Protein AF-A0A3M9YX60-F1 (afdb_monomer)

Solvent-accessible surface area (backbone atoms only — not comparable to full-atom values): 5857 Å² total; per-residue (Å²): 134,82,87,69,49,73,67,59,53,37,61,73,68,69,47,85,79,85,81,82,73,80,85,55,85,40,74,47,80,40,81,45,50,79,70,70,50,98,51,64,68,75,16,65,86,60,52,69,70,60,34,56,50,46,52,58,40,62,77,41,36,91,80,55,25,56,42,82,40,80,36,82,48,80,86,58,57,75,70,75,79,74,93,76,88,86,78,134

Sequence (88 aa):
MENVFCAEQSQQSGVDIINSASEHQLYVAIECPPSWTSYDLESKGIPDNLRELGETIYDDYDRFQTRFLLIYNERLKRSPHSPYTSHE

Nearest PDB structures (foldseek):
  7ufg-assembly1_A  TM=2.944E-01  e=1.800E+00  Homo sapiens
  8u9o-assembly1_B  TM=3.214E-01  e=3.534E+00  Acetivibrio thermocellus DSM 1313
  7ufg-assembly1_B  TM=3.425E-01  e=9.088E+00  Homo sapiens

Mean predicted aligned error: 12.68 Å

pLDDT: mean 77.9, std 16.49, range [38.84, 95.31]

Radius of gyration: 20.43 Å; Cα contacts (8 Å, |Δi|>4): 76; chains: 1; bounding box: 65×50×30 Å

Secondary structure (DSSP, 8-state):
-----HHHHHHHTT---S--S---SEEEEEE-PSPPPSSGGGSTT--HHHHHHHHHHHHTHHHH-EEEEEE--GGGS-----------

Foldseek 3Di:
DDPQDPVNVCVVVVPPPDDPPQQAPEEAEDEDADDADPPRCVGPPRDPVNSVVVVVCVVPCVVHSYHYHYDYDPVPPDDPPPVDDDDD

Structure (mmCIF, N/CA/C/O backbone):
data_AF-A0A3M9YX60-F1
#
_entry.id   AF-A0A3M9YX60-F1
#
loop_
_atom_site.group_PDB
_atom_site.id
_atom_site.type_symbol
_atom_site.label_atom_id
_atom_site.label_alt_id
_atom_site.label_comp_id
_atom_site.label_asym_id
_atom_site.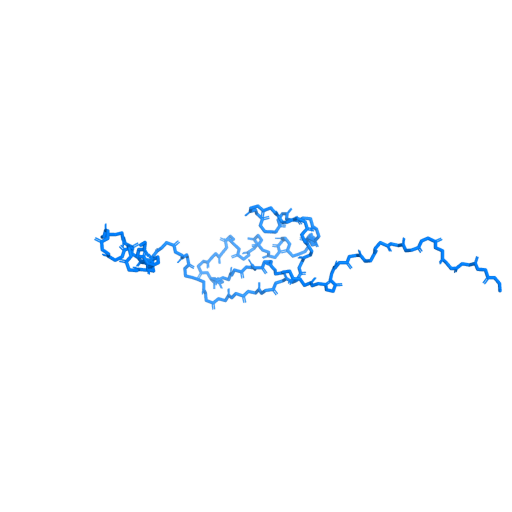label_entity_id
_atom_site.label_seq_id
_atom_site.pdbx_PDB_ins_code
_atom_site.Cartn_x
_atom_site.Cartn_y
_atom_site.Cartn_z
_atom_site.occupancy
_atom_site.B_iso_or_equiv
_atom_site.auth_seq_id
_atom_site.auth_comp_id
_atom_site.auth_asym_id
_atom_site.auth_atom_id
_atom_site.pdbx_PDB_model_num
ATOM 1 N N . MET A 1 1 ? -4.007 40.949 2.983 1.00 43.62 1 MET A N 1
ATOM 2 C CA . MET A 1 1 ? -4.114 39.552 2.522 1.00 43.62 1 MET A CA 1
ATOM 3 C C . MET A 1 1 ? -4.018 38.726 3.784 1.00 43.62 1 MET A C 1
ATOM 5 O O . MET A 1 1 ? -2.949 38.693 4.382 1.00 43.62 1 MET A O 1
ATOM 9 N N . GLU A 1 2 ? -5.152 38.274 4.305 1.00 56.88 2 GLU A N 1
ATOM 10 C CA . GLU A 1 2 ? -5.174 37.593 5.600 1.00 56.88 2 GLU A CA 1
ATOM 11 C C . GLU A 1 2 ? -4.667 36.166 5.392 1.00 56.88 2 GLU A C 1
ATOM 13 O O . GLU A 1 2 ? -5.167 35.453 4.524 1.00 56.88 2 GLU A O 1
ATOM 18 N N . ASN A 1 3 ? -3.612 35.785 6.119 1.00 61.62 3 ASN A N 1
ATOM 19 C CA . ASN A 1 3 ? -3.094 34.417 6.135 1.00 61.62 3 ASN A CA 1
ATOM 20 C C . ASN A 1 3 ? -4.061 33.559 6.948 1.00 61.62 3 ASN A C 1
ATOM 22 O O . ASN A 1 3 ? -3.762 33.191 8.080 1.00 61.62 3 ASN A O 1
ATOM 26 N N . VAL A 1 4 ? -5.246 33.305 6.402 1.00 66.81 4 VAL A N 1
ATOM 27 C CA . VAL A 1 4 ? -6.202 32.432 7.069 1.00 66.81 4 VAL A CA 1
ATOM 28 C C . VAL A 1 4 ? -5.687 31.013 6.918 1.00 66.81 4 VAL A C 1
ATOM 30 O O . VAL A 1 4 ? -5.459 30.530 5.804 1.00 66.81 4 VAL A O 1
ATOM 33 N N . PHE A 1 5 ? -5.423 30.362 8.045 1.00 72.50 5 PHE A N 1
ATOM 34 C CA . PHE A 1 5 ? -4.869 29.020 8.029 1.00 72.50 5 PHE A CA 1
ATOM 35 C C . PHE A 1 5 ? -5.917 28.062 7.445 1.00 72.50 5 PHE A C 1
ATOM 37 O O . PHE A 1 5 ? -7.113 28.213 7.699 1.00 72.50 5 PHE A O 1
ATOM 44 N N . CYS A 1 6 ? -5.499 27.061 6.662 1.00 65.38 6 CYS A N 1
ATOM 45 C CA . CYS A 1 6 ? -6.437 26.151 5.980 1.00 65.38 6 CYS A CA 1
ATOM 46 C C . CYS A 1 6 ? -7.424 25.479 6.958 1.00 65.38 6 CYS A C 1
ATOM 48 O O . CYS A 1 6 ? -8.575 25.219 6.604 1.00 65.38 6 CYS A O 1
ATOM 50 N N . ALA A 1 7 ? -6.996 25.254 8.206 1.00 67.75 7 ALA A N 1
ATOM 51 C CA . ALA A 1 7 ? -7.862 24.739 9.264 1.00 67.75 7 ALA A CA 1
ATOM 52 C C . ALA A 1 7 ? -8.965 25.736 9.674 1.00 67.75 7 ALA A C 1
ATOM 54 O O . ALA A 1 7 ? -10.116 25.339 9.829 1.00 67.75 7 ALA A O 1
ATOM 55 N N . GLU A 1 8 ? -8.645 27.029 9.787 1.00 74.25 8 GLU A N 1
ATOM 56 C CA . GLU A 1 8 ? -9.605 28.077 10.163 1.00 74.25 8 GLU A CA 1
ATOM 57 C C . GLU A 1 8 ? -10.663 28.295 9.074 1.00 74.25 8 GLU A C 1
ATOM 59 O O . GLU A 1 8 ? -11.847 28.422 9.381 1.00 74.25 8 GLU A O 1
ATOM 64 N N . GLN A 1 9 ? -10.273 28.268 7.792 1.00 76.81 9 GLN A N 1
ATOM 65 C CA . GLN A 1 9 ? -1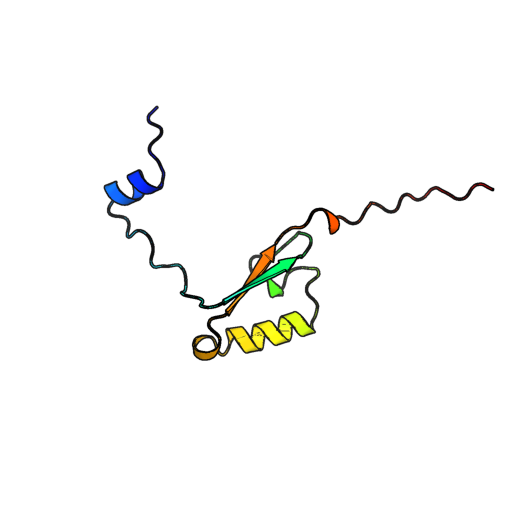1.232 28.347 6.681 1.00 76.81 9 GLN A CA 1
ATOM 66 C C . GLN A 1 9 ? -12.154 27.131 6.603 1.00 76.81 9 GLN A C 1
ATOM 68 O O . GLN A 1 9 ? -13.345 27.289 6.331 1.00 76.81 9 GLN A O 1
ATOM 73 N N . SER A 1 10 ? -11.635 25.934 6.880 1.00 70.19 10 SER A N 1
ATOM 74 C CA . SER A 1 10 ? -12.448 24.713 6.910 1.00 70.19 10 SER A CA 1
ATOM 75 C C . SER A 1 10 ? -13.505 24.785 8.018 1.00 70.19 10 SER A C 1
ATOM 77 O O . SER A 1 10 ? -14.672 24.480 7.779 1.00 70.19 10 SER A O 1
ATOM 79 N N . GLN A 1 11 ? -13.121 25.296 9.194 1.00 67.62 11 GLN A N 1
ATOM 80 C CA . GLN A 1 11 ? -14.017 25.464 10.341 1.00 67.62 11 GLN A CA 1
ATOM 81 C C . GLN A 1 11 ? -15.110 26.505 10.081 1.00 67.62 11 GLN A C 1
ATOM 83 O O . GLN A 1 11 ? -16.277 26.261 10.378 1.00 67.62 11 GLN A O 1
ATOM 88 N N . GLN A 1 12 ? -14.752 27.651 9.495 1.00 79.44 12 GLN A N 1
ATOM 89 C CA . GLN A 1 12 ? -15.708 28.714 9.160 1.00 79.44 12 GLN A CA 1
ATOM 90 C C . GLN A 1 12 ? -16.671 28.315 8.037 1.00 79.44 12 GLN A C 1
ATOM 92 O O . GLN A 1 12 ? -17.812 28.771 8.015 1.00 79.44 12 GLN A O 1
ATOM 97 N N . SER A 1 13 ? -16.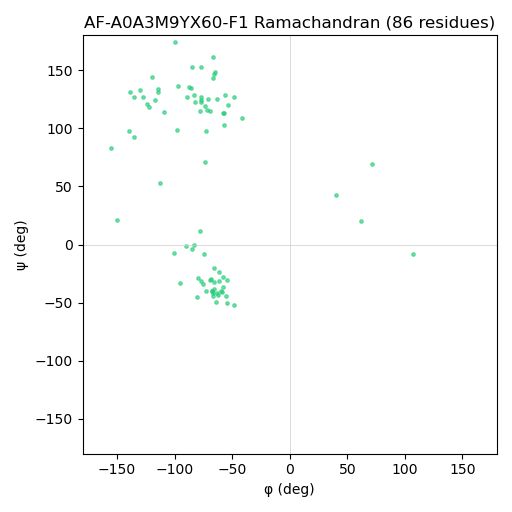229 27.453 7.120 1.00 75.81 13 SER A N 1
ATOM 98 C CA . SER A 1 13 ? -17.030 27.012 5.973 1.00 75.81 13 SER A CA 1
ATOM 99 C C . SER A 1 13 ? -17.995 25.870 6.307 1.00 75.81 13 SER A C 1
ATOM 101 O O . SER A 1 13 ? -18.715 25.414 5.421 1.00 75.81 13 SER A O 1
ATOM 103 N N .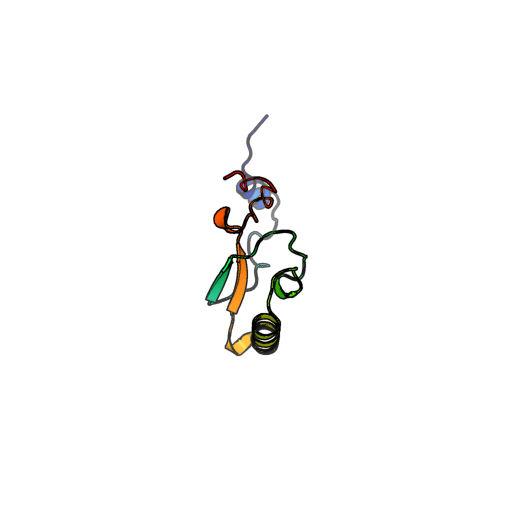 GLY A 1 14 ? -18.012 25.382 7.556 1.00 66.12 14 GLY A N 1
ATOM 104 C CA . GLY A 1 14 ? -18.834 24.236 7.959 1.00 66.12 14 GLY A CA 1
ATOM 105 C C . GLY A 1 14 ? -18.477 22.950 7.210 1.00 66.12 14 GLY A C 1
ATOM 106 O O . GLY A 1 14 ? -19.299 22.040 7.119 1.00 66.12 14 GLY A O 1
ATOM 107 N N . VAL A 1 15 ? -17.271 22.893 6.637 1.00 62.94 15 VAL A N 1
ATOM 108 C CA . VAL A 1 15 ? -16.748 21.690 5.996 1.00 62.94 15 VAL A CA 1
ATOM 109 C C . VAL A 1 15 ? -16.445 20.716 7.119 1.00 62.94 15 VAL A C 1
ATOM 111 O O . VAL A 1 15 ? -15.734 21.077 8.055 1.00 62.94 15 VAL A O 1
ATOM 114 N N . ASP A 1 16 ? -17.004 19.512 7.037 1.00 58.19 16 ASP A N 1
ATOM 115 C CA . ASP A 1 16 ? -16.724 18.443 7.990 1.00 58.19 16 ASP A CA 1
ATOM 116 C C . ASP A 1 16 ? -15.215 18.177 7.999 1.00 58.19 16 ASP A C 1
ATOM 118 O O . ASP A 1 16 ? -14.643 17.639 7.044 1.00 58.19 16 ASP A O 1
ATOM 122 N N . ILE A 1 17 ? -14.541 18.683 9.030 1.00 61.75 17 ILE A N 1
ATOM 123 C CA . ILE A 1 17 ? -13.102 18.543 9.147 1.00 61.75 17 ILE A CA 1
ATOM 124 C C . ILE A 1 17 ? -12.865 17.158 9.750 1.00 61.75 17 ILE A C 1
ATOM 126 O O . ILE A 1 17 ? -13.239 16.895 10.888 1.00 61.75 17 ILE A O 1
ATOM 130 N N . ILE A 1 18 ? -12.103 16.345 9.018 1.00 52.16 18 ILE A N 1
ATOM 131 C CA . ILE A 1 18 ? -11.413 15.140 9.498 1.00 52.16 18 ILE A CA 1
ATOM 132 C C . ILE A 1 18 ? -12.321 13.931 9.818 1.00 52.16 18 ILE A C 1
ATOM 134 O O . ILE A 1 18 ? -12.402 13.499 10.960 1.00 52.16 18 ILE A O 1
ATOM 138 N N . ASN A 1 19 ? -12.930 13.295 8.808 1.00 47.19 19 ASN A N 1
ATOM 139 C CA . ASN A 1 19 ? -13.344 11.886 8.968 1.00 47.19 19 ASN A CA 1
ATOM 140 C C . ASN A 1 19 ? -13.352 11.035 7.682 1.00 47.19 19 ASN A C 1
ATOM 142 O O . ASN A 1 19 ? -14.038 10.021 7.597 1.00 47.19 19 ASN A O 1
ATOM 146 N N . SER A 1 20 ? -12.614 11.442 6.645 1.00 53.19 20 SER A N 1
ATOM 147 C CA . SER A 1 20 ? -12.462 10.643 5.416 1.00 53.19 20 SER A CA 1
ATOM 148 C C . SER A 1 20 ? -11.146 9.867 5.347 1.00 53.19 20 SER A C 1
ATOM 150 O O . SER A 1 20 ? -10.947 9.076 4.426 1.00 53.19 20 SER A O 1
ATOM 152 N N . ALA A 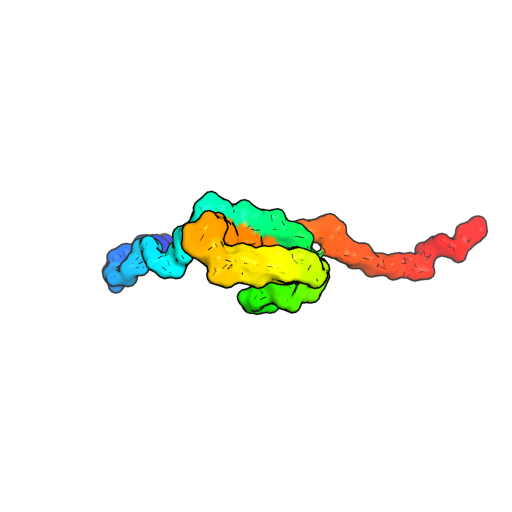1 21 ? -10.234 10.092 6.296 1.00 59.50 21 ALA A N 1
ATOM 153 C CA . ALA A 1 21 ? -9.006 9.321 6.384 1.00 59.50 21 ALA A CA 1
ATOM 154 C C . ALA A 1 21 ? -9.333 7.969 7.022 1.00 59.50 21 ALA A C 1
ATOM 156 O O . ALA A 1 21 ? -9.745 7.919 8.176 1.00 59.50 21 ALA A O 1
ATOM 157 N N . SER A 1 22 ? -9.173 6.882 6.268 1.00 63.94 22 SER A N 1
ATOM 158 C CA . SER A 1 22 ? -9.402 5.532 6.782 1.00 63.94 22 SER A CA 1
ATOM 159 C C . SER A 1 22 ? -8.535 5.283 8.023 1.00 63.94 22 SER A C 1
ATOM 161 O O . SER A 1 22 ? -7.320 5.515 7.995 1.00 63.94 22 SER A O 1
ATOM 163 N N . GLU A 1 23 ? -9.150 4.813 9.107 1.00 73.19 23 GLU A N 1
ATOM 164 C CA . GLU A 1 23 ? -8.475 4.535 10.375 1.00 73.19 23 GLU A CA 1
ATOM 165 C C . GLU A 1 23 ? -7.606 3.277 10.246 1.00 73.19 23 GLU A C 1
ATOM 167 O O . GLU A 1 23 ? -8.082 2.149 10.339 1.00 73.19 23 GLU A O 1
ATOM 172 N N . HIS A 1 24 ? -6.307 3.460 10.010 1.00 82.88 24 HIS A N 1
ATOM 173 C CA . HIS A 1 24 ? -5.336 2.369 10.074 1.00 82.88 24 HIS A CA 1
ATOM 174 C C . HIS A 1 24 ? -4.659 2.370 11.448 1.00 82.88 24 HIS A C 1
ATOM 176 O O . HIS A 1 24 ? -4.255 3.423 11.945 1.00 82.88 24 HIS A O 1
ATOM 182 N N . GLN A 1 25 ? -4.501 1.189 12.045 1.00 87.31 25 GLN A N 1
ATOM 183 C CA . GLN A 1 25 ? -3.776 0.999 13.303 1.00 87.31 25 GLN A CA 1
ATOM 184 C C . GLN A 1 25 ? -2.257 0.974 13.102 1.00 87.31 25 GLN A C 1
ATOM 186 O O . GLN A 1 25 ? -1.510 1.351 14.005 1.00 87.31 25 GLN A O 1
ATOM 191 N N . LEU A 1 26 ? -1.792 0.534 11.928 1.00 90.06 26 LEU A N 1
ATOM 192 C CA . LEU A 1 26 ? -0.372 0.395 11.621 1.00 90.06 26 LEU A CA 1
ATOM 193 C C . LEU A 1 26 ? -0.029 1.052 10.286 1.00 90.06 26 LEU A C 1
ATOM 195 O O . LEU A 1 26 ? -0.661 0.802 9.264 1.00 90.06 26 LEU A O 1
ATOM 199 N N . TYR A 1 27 ? 1.039 1.842 10.286 1.00 92.12 27 TYR A N 1
ATOM 200 C CA . TYR A 1 27 ? 1.625 2.405 9.077 1.00 92.12 27 TYR A CA 1
ATOM 201 C C . TYR A 1 27 ? 3.042 1.866 8.916 1.00 92.12 27 TYR A C 1
ATOM 203 O O . TYR A 1 27 ? 3.871 2.013 9.815 1.00 92.12 27 TYR A O 1
ATOM 211 N N . VAL A 1 28 ? 3.329 1.255 7.768 1.00 92.62 28 VAL A N 1
ATOM 212 C CA . VAL A 1 28 ? 4.669 0.763 7.432 1.00 92.62 28 VAL A CA 1
ATOM 213 C C . VAL A 1 28 ? 5.245 1.648 6.339 1.00 92.62 28 VAL A C 1
ATOM 215 O O . VAL A 1 28 ? 4.747 1.673 5.214 1.00 92.62 28 VAL A O 1
ATOM 218 N N . ALA A 1 29 ? 6.300 2.382 6.679 1.00 93.56 29 ALA A N 1
ATOM 219 C CA . ALA A 1 29 ? 7.024 3.206 5.726 1.00 93.56 29 ALA A CA 1
ATOM 220 C C . ALA A 1 29 ? 8.047 2.359 4.958 1.00 93.56 29 ALA A C 1
ATOM 222 O O . ALA A 1 29 ? 8.854 1.646 5.554 1.00 93.56 29 ALA A O 1
ATOM 223 N N . ILE A 1 30 ? 8.017 2.455 3.633 1.00 92.12 30 ILE A N 1
ATOM 224 C CA . ILE A 1 30 ? 8.848 1.680 2.718 1.00 92.12 30 ILE A CA 1
ATOM 225 C C . ILE A 1 30 ? 9.644 2.662 1.873 1.00 92.12 30 ILE A C 1
ATOM 227 O O . ILE A 1 30 ? 9.081 3.469 1.133 1.00 92.12 30 ILE A O 1
ATOM 231 N N . GLU A 1 31 ? 10.968 2.606 1.981 1.00 92.00 31 GLU A N 1
ATOM 232 C CA . GLU A 1 31 ? 11.825 3.457 1.168 1.00 92.00 31 GLU A CA 1
ATOM 233 C C . GLU A 1 31 ? 11.817 2.973 -0.288 1.00 92.00 31 GLU A C 1
ATOM 235 O O . GLU A 1 31 ? 12.278 1.873 -0.592 1.00 92.00 31 GLU A O 1
ATOM 240 N N . CYS A 1 32 ? 11.304 3.801 -1.199 1.00 89.50 32 CYS A N 1
ATOM 241 C CA . CYS A 1 32 ? 11.227 3.486 -2.623 1.00 89.50 32 CYS A CA 1
ATOM 242 C C . CYS A 1 32 ? 11.589 4.723 -3.452 1.00 89.50 32 CYS A C 1
ATOM 244 O O . CYS A 1 32 ? 11.037 5.800 -3.209 1.00 89.50 32 CYS A O 1
ATOM 246 N N . PRO A 1 33 ? 12.478 4.622 -4.457 1.00 86.75 33 PRO A N 1
ATOM 247 C CA . PRO A 1 33 ? 12.744 5.755 -5.331 1.00 86.75 33 PRO A CA 1
ATOM 248 C C . PRO A 1 33 ? 11.489 6.107 -6.160 1.00 86.75 33 PRO A C 1
ATOM 250 O O . PRO A 1 33 ? 10.726 5.211 -6.524 1.00 86.75 33 PRO A O 1
ATOM 253 N N . PRO A 1 34 ? 11.264 7.392 -6.484 1.00 84.38 34 PRO A N 1
ATOM 254 C CA . PRO A 1 34 ? 10.228 7.811 -7.429 1.00 84.38 34 PRO A CA 1
ATOM 255 C C . PRO A 1 34 ? 10.547 7.322 -8.860 1.00 84.38 34 PRO A C 1
ATOM 257 O O . PRO A 1 34 ? 11.696 7.022 -9.181 1.00 84.38 34 PRO A O 1
ATOM 260 N N . SER A 1 35 ? 9.594 7.266 -9.796 1.00 85.12 35 SER A N 1
ATOM 261 C CA . SER A 1 35 ? 8.211 7.771 -9.765 1.00 85.12 35 SER A CA 1
ATOM 262 C C . SER A 1 35 ? 7.199 6.763 -9.210 1.00 85.12 35 SER A C 1
ATOM 264 O O . SER A 1 35 ? 7.091 5.653 -9.734 1.00 85.12 35 SER A O 1
ATOM 266 N N . TRP A 1 36 ? 6.422 7.180 -8.209 1.00 88.81 36 TRP A N 1
ATOM 267 C CA . TRP A 1 36 ? 5.305 6.401 -7.672 1.00 88.81 36 TRP A CA 1
ATOM 268 C C . TRP A 1 36 ? 4.030 6.633 -8.480 1.00 88.81 36 TRP A C 1
ATOM 270 O O . TRP A 1 36 ? 3.860 7.692 -9.088 1.00 88.81 36 TRP A O 1
ATOM 280 N N . THR A 1 37 ? 3.141 5.646 -8.481 1.00 89.81 37 THR A N 1
ATOM 281 C CA . THR A 1 37 ? 1.795 5.789 -9.048 1.00 89.81 37 THR A CA 1
ATOM 282 C C . THR A 1 37 ? 0.774 6.050 -7.939 1.00 89.81 37 THR A C 1
ATOM 284 O O . THR A 1 37 ? 1.108 6.004 -6.756 1.00 89.81 37 THR A O 1
ATOM 287 N N . SER A 1 38 ? -0.478 6.327 -8.311 1.00 85.00 38 SER A N 1
ATOM 288 C CA . SER A 1 38 ? -1.585 6.427 -7.349 1.00 85.00 38 SER A CA 1
ATOM 289 C C . SER A 1 38 ? -1.841 5.114 -6.596 1.00 85.00 38 SER A C 1
ATOM 291 O O . SER A 1 38 ? -2.363 5.152 -5.485 1.00 85.00 38 SER A O 1
ATOM 293 N N . TYR A 1 39 ? -1.438 3.981 -7.179 1.00 85.06 39 TYR A N 1
ATOM 294 C CA . TYR A 1 39 ? -1.382 2.678 -6.529 1.00 85.06 39 TYR A CA 1
ATOM 295 C C . TYR A 1 39 ? 0.063 2.439 -6.081 1.00 85.06 39 TYR A C 1
ATOM 297 O O . TYR A 1 39 ? 0.949 2.092 -6.868 1.00 85.06 39 TYR A O 1
ATOM 305 N N . ASP A 1 40 ? 0.319 2.702 -4.803 1.00 85.12 40 ASP A N 1
ATOM 306 C CA . ASP A 1 40 ? 1.639 2.635 -4.172 1.00 85.12 40 ASP A CA 1
ATOM 307 C C . ASP A 1 40 ? 2.371 1.326 -4.509 1.00 85.12 40 ASP A C 1
ATOM 309 O O . ASP A 1 40 ? 3.473 1.372 -5.056 1.00 85.12 40 ASP A O 1
ATOM 313 N N . LEU A 1 41 ? 1.740 0.169 -4.310 1.00 91.12 41 LEU A N 1
ATOM 314 C CA . LEU A 1 41 ? 2.363 -1.140 -4.570 1.00 91.12 41 LEU A CA 1
ATOM 315 C C . LEU A 1 41 ? 2.493 -1.534 -6.048 1.00 91.12 41 LEU A C 1
ATOM 317 O O . LEU A 1 41 ? 3.191 -2.496 -6.365 1.00 91.12 41 LEU A O 1
ATOM 321 N N . GLU A 1 42 ? 1.896 -0.769 -6.959 1.00 90.56 42 GLU A N 1
ATOM 322 C CA . GLU A 1 42 ? 2.119 -0.903 -8.405 1.00 90.56 42 GLU A CA 1
ATOM 323 C C . GLU A 1 42 ? 3.273 -0.012 -8.896 1.00 90.56 42 GLU A C 1
ATOM 325 O O . GLU A 1 42 ? 3.624 -0.007 -10.079 1.00 90.56 42 GLU A O 1
ATOM 330 N N . SER A 1 43 ? 3.890 0.758 -7.994 1.00 89.56 43 SER A N 1
ATOM 331 C CA . SER A 1 43 ? 5.004 1.640 -8.331 1.00 89.56 43 SER A CA 1
ATOM 332 C C . SER A 1 43 ? 6.241 0.870 -8.783 1.00 89.56 43 SER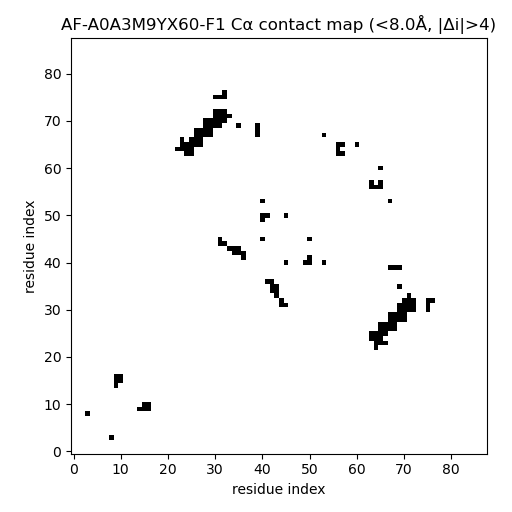 A C 1
ATOM 334 O O . SER A 1 43 ? 6.566 -0.223 -8.313 1.00 89.56 43 SER A O 1
ATOM 336 N N . LYS A 1 44 ? 7.006 1.488 -9.686 1.00 84.19 44 LYS A N 1
ATOM 337 C CA . LYS A 1 44 ? 8.260 0.915 -10.172 1.00 84.19 44 LYS A CA 1
ATOM 338 C C . LYS A 1 44 ? 9.264 0.790 -9.022 1.00 84.19 44 LYS A C 1
ATOM 340 O O . LYS A 1 44 ? 9.615 1.786 -8.401 1.00 84.19 44 LYS A O 1
ATOM 345 N N . GLY A 1 45 ? 9.788 -0.416 -8.807 1.00 84.31 45 GLY A N 1
ATOM 346 C CA . GLY A 1 45 ? 10.762 -0.705 -7.747 1.00 84.31 45 GLY A CA 1
ATOM 347 C C . GLY A 1 45 ? 10.189 -1.494 -6.571 1.00 84.31 45 GLY A C 1
ATOM 348 O O . GLY A 1 45 ? 10.968 -1.962 -5.744 1.00 84.31 45 GLY A O 1
ATOM 349 N N . ILE A 1 46 ? 8.870 -1.699 -6.533 1.00 91.06 46 ILE A N 1
ATOM 350 C CA . ILE A 1 46 ? 8.226 -2.610 -5.587 1.00 91.06 46 ILE A CA 1
ATOM 351 C C . ILE A 1 46 ? 8.436 -4.059 -6.059 1.00 91.06 46 ILE A C 1
ATOM 353 O O . ILE A 1 46 ? 8.132 -4.367 -7.213 1.00 91.06 46 ILE A O 1
ATOM 357 N N . PRO A 1 47 ? 8.999 -4.945 -5.219 1.00 92.00 47 PRO A N 1
ATOM 358 C CA . PRO A 1 47 ? 9.177 -6.349 -5.564 1.00 92.00 47 PRO A CA 1
ATOM 359 C C . PRO A 1 47 ? 7.857 -7.127 -5.458 1.00 92.00 47 PRO A C 1
ATOM 361 O O . PRO A 1 47 ? 6.986 -6.788 -4.656 1.00 92.00 47 PRO A O 1
ATOM 364 N N . ASP A 1 48 ? 7.729 -8.202 -6.239 1.00 93.75 48 ASP A N 1
ATOM 365 C CA . ASP A 1 48 ? 6.481 -8.974 -6.349 1.00 93.75 48 ASP A CA 1
ATOM 366 C C . ASP A 1 48 ? 5.990 -9.522 -5.001 1.00 93.75 48 ASP A C 1
ATOM 368 O O . ASP A 1 48 ? 4.796 -9.492 -4.725 1.00 93.75 48 ASP A O 1
ATOM 372 N N . ASN A 1 49 ? 6.904 -9.940 -4.122 1.00 94.88 49 ASN A N 1
ATOM 373 C CA . ASN A 1 49 ? 6.561 -10.440 -2.789 1.00 94.88 49 ASN A CA 1
ATOM 374 C C . ASN A 1 49 ? 5.944 -9.365 -1.875 1.00 94.88 49 ASN A C 1
ATOM 376 O O . ASN A 1 49 ? 5.112 -9.678 -1.029 1.00 94.88 49 ASN A O 1
ATOM 380 N N . LEU A 1 50 ? 6.349 -8.099 -2.023 1.00 93.62 50 LEU A N 1
ATOM 381 C CA . LEU A 1 50 ? 5.759 -6.991 -1.274 1.00 93.62 50 LEU A CA 1
ATOM 382 C C . LEU A 1 50 ? 4.377 -6.631 -1.829 1.00 93.62 50 LEU A C 1
ATOM 384 O O . LEU A 1 50 ? 3.490 -6.274 -1.056 1.00 93.62 50 LEU A O 1
ATOM 388 N N . ARG A 1 51 ? 4.185 -6.761 -3.147 1.00 94.44 51 ARG A N 1
ATOM 389 C CA . ARG A 1 51 ? 2.870 -6.597 -3.772 1.00 94.44 51 ARG A CA 1
ATOM 390 C C . ARG A 1 51 ? 1.895 -7.674 -3.290 1.00 94.44 51 ARG A C 1
ATOM 392 O O . ARG A 1 51 ? 0.836 -7.319 -2.795 1.00 94.44 51 ARG A O 1
ATOM 399 N N . GLU A 1 52 ? 2.296 -8.945 -3.318 1.00 95.31 52 GLU A N 1
ATOM 400 C CA . GLU A 1 52 ? 1.491 -10.078 -2.825 1.00 95.31 52 GLU A CA 1
ATOM 401 C C . GLU A 1 52 ? 1.136 -9.938 -1.330 1.00 95.31 52 GLU A C 1
ATOM 403 O O . GLU A 1 52 ? 0.001 -10.185 -0.911 1.00 95.31 52 GLU A O 1
ATOM 408 N N . LEU A 1 53 ? 2.090 -9.472 -0.512 1.00 94.69 53 LEU A N 1
ATOM 409 C CA . LEU A 1 53 ? 1.835 -9.171 0.898 1.00 94.69 53 LEU A CA 1
ATOM 410 C C . LEU A 1 53 ? 0.793 -8.058 1.061 1.00 94.69 53 LEU A C 1
ATOM 412 O O . LEU A 1 53 ? -0.080 -8.151 1.921 1.00 94.69 53 LEU A O 1
ATOM 416 N N . GLY A 1 54 ? 0.895 -6.999 0.259 1.00 94.12 54 GLY A N 1
ATOM 417 C CA . GLY A 1 54 ? -0.051 -5.895 0.301 1.00 94.12 54 GLY A CA 1
ATOM 418 C C . GLY A 1 54 ? -1.446 -6.282 -0.164 1.00 94.12 54 GLY A C 1
ATOM 419 O O . GLY A 1 54 ? -2.401 -5.895 0.492 1.00 94.12 54 GLY A O 1
ATOM 420 N N . GLU A 1 55 ? -1.567 -7.095 -1.216 1.00 94.19 55 GLU A N 1
ATOM 421 C CA . GLU A 1 55 ? -2.845 -7.680 -1.651 1.00 94.19 55 GLU A CA 1
ATOM 422 C C . GLU A 1 55 ? -3.510 -8.432 -0.489 1.00 94.19 55 GLU A C 1
ATOM 424 O O . GLU A 1 55 ? -4.631 -8.114 -0.107 1.00 94.19 55 GLU A O 1
ATOM 429 N N . THR A 1 56 ? -2.767 -9.318 0.183 1.00 94.19 56 THR A N 1
ATOM 430 C CA . THR A 1 56 ? -3.273 -10.066 1.349 1.00 94.19 56 THR A CA 1
ATOM 431 C C . THR A 1 56 ? -3.729 -9.153 2.495 1.00 94.19 56 THR A C 1
ATOM 433 O O . THR A 1 56 ? -4.736 -9.420 3.147 1.00 94.19 56 THR A O 1
ATOM 436 N N . ILE A 1 57 ? -2.976 -8.086 2.778 1.00 93.06 57 ILE A N 1
ATOM 437 C CA . ILE A 1 57 ? -3.286 -7.149 3.868 1.00 93.06 57 ILE A CA 1
ATOM 438 C C . ILE A 1 57 ? -4.485 -6.262 3.522 1.00 93.06 57 ILE A C 1
ATOM 440 O O . ILE A 1 57 ? -5.297 -5.971 4.399 1.00 93.06 57 ILE A O 1
ATOM 444 N N . TYR A 1 58 ? -4.582 -5.809 2.274 1.00 91.19 58 TYR A N 1
ATOM 445 C CA . TYR A 1 58 ? -5.642 -4.912 1.821 1.00 91.19 58 TYR A CA 1
ATOM 446 C C . TYR A 1 58 ? -6.969 -5.648 1.606 1.00 91.19 58 TYR A C 1
ATOM 448 O O . TYR A 1 58 ? -8.016 -5.059 1.870 1.00 91.19 58 TYR A O 1
ATOM 456 N N . ASP A 1 59 ? -6.932 -6.926 1.219 1.00 93.19 59 ASP A N 1
ATOM 457 C CA . ASP A 1 59 ? -8.124 -7.775 1.099 1.00 93.19 59 ASP A CA 1
ATOM 458 C C . ASP A 1 59 ? -8.758 -8.106 2.466 1.00 93.19 59 ASP A C 1
ATOM 460 O O . ASP A 1 59 ? -9.975 -8.257 2.560 1.00 93.19 59 ASP A O 1
ATOM 464 N N . ASP A 1 60 ? -7.959 -8.17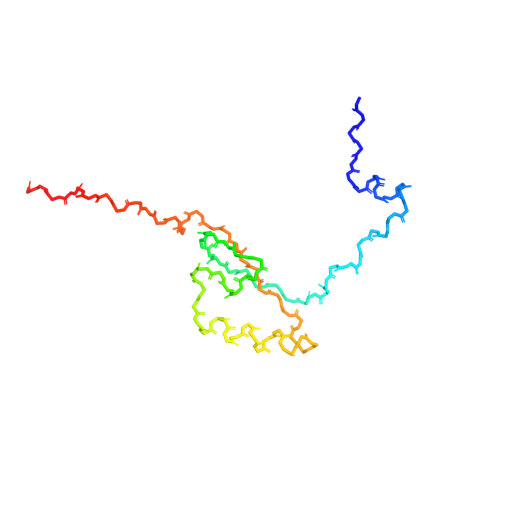9 3.538 1.00 92.62 60 ASP A N 1
ATOM 465 C CA . ASP A 1 60 ? -8.408 -8.435 4.920 1.00 92.62 60 ASP A CA 1
ATOM 466 C C . ASP A 1 60 ? -8.202 -7.190 5.810 1.00 92.62 60 ASP A C 1
ATOM 468 O O . ASP A 1 60 ? -7.558 -7.215 6.867 1.00 92.62 60 ASP A O 1
ATOM 472 N N . TYR A 1 61 ? -8.731 -6.055 5.336 1.00 86.00 61 TYR A N 1
ATOM 473 C CA . TYR A 1 61 ? -8.559 -4.745 5.969 1.00 86.00 61 TYR A CA 1
ATOM 474 C C . TYR A 1 61 ? -8.990 -4.720 7.441 1.00 86.00 61 TYR A C 1
ATOM 476 O O . TYR A 1 61 ? -8.261 -4.183 8.276 1.00 86.00 61 TYR A O 1
ATOM 484 N N . ASP A 1 62 ? -10.136 -5.322 7.774 1.00 88.62 62 ASP A N 1
ATOM 485 C CA . ASP A 1 62 ? -10.693 -5.316 9.135 1.00 88.62 62 ASP A CA 1
ATOM 486 C C . ASP A 1 62 ? -9.767 -5.997 10.148 1.00 88.62 62 ASP A 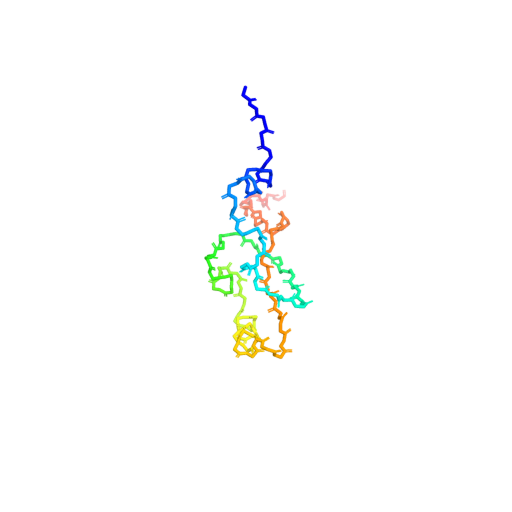C 1
ATOM 488 O O . ASP A 1 62 ? -9.716 -5.613 11.318 1.00 88.62 62 ASP A O 1
ATOM 492 N N . ARG A 1 63 ? -9.006 -7.002 9.704 1.00 90.25 63 ARG A N 1
ATOM 493 C CA . ARG A 1 63 ? -8.072 -7.730 10.558 1.00 90.25 63 ARG A CA 1
ATOM 494 C C . ARG A 1 63 ? -6.758 -6.991 10.747 1.00 90.25 63 ARG A C 1
ATOM 496 O O . ARG A 1 63 ? -6.220 -6.990 11.853 1.00 90.25 63 ARG A O 1
ATOM 503 N N . PHE A 1 64 ? -6.193 -6.454 9.669 1.00 89.81 64 PHE A N 1
ATOM 504 C CA . PHE A 1 64 ? -4.832 -5.921 9.699 1.00 89.81 64 PHE A CA 1
ATOM 505 C C . PHE A 1 64 ? -4.777 -4.421 9.952 1.00 89.81 64 PHE A C 1
ATOM 507 O O . PHE A 1 64 ? -3.799 -3.957 10.537 1.00 89.81 64 PHE A O 1
ATOM 514 N N . GLN A 1 65 ? -5.770 -3.662 9.474 1.00 90.75 65 GLN A N 1
ATOM 515 C CA . GLN A 1 65 ? -5.839 -2.198 9.546 1.00 90.75 65 GLN A CA 1
ATOM 516 C C . GLN A 1 65 ? -4.470 -1.542 9.291 1.00 90.75 65 GLN A C 1
ATOM 518 O O . GLN A 1 65 ? -4.038 -0.648 10.019 1.00 90.75 65 GLN A O 1
ATOM 523 N N . THR A 1 66 ? -3.744 -2.046 8.290 1.00 91.25 66 THR A N 1
ATOM 524 C CA . THR A 1 66 ? -2.350 -1.684 8.013 1.00 91.25 66 THR A CA 1
ATOM 525 C C . THR A 1 66 ? -2.257 -0.962 6.677 1.00 91.25 66 THR A C 1
ATOM 527 O O . THR A 1 66 ? -2.819 -1.419 5.685 1.00 91.25 66 THR A O 1
ATOM 530 N N . ARG A 1 67 ? -1.523 0.153 6.636 1.00 91.00 67 ARG A N 1
ATOM 531 C CA . ARG A 1 67 ? -1.226 0.898 5.409 1.00 91.00 67 ARG A CA 1
ATOM 532 C C . ARG A 1 67 ? 0.258 0.851 5.090 1.00 91.00 67 ARG A C 1
ATOM 534 O O . ARG A 1 67 ? 1.085 1.185 5.941 1.00 91.00 67 ARG A O 1
ATOM 541 N N . PHE A 1 68 ? 0.599 0.528 3.848 1.00 92.25 68 PHE A N 1
ATOM 542 C CA . PHE A 1 68 ? 1.950 0.747 3.344 1.00 92.25 68 PHE A CA 1
ATOM 543 C C . PHE A 1 68 ? 2.073 2.160 2.776 1.00 92.25 68 PHE A C 1
ATOM 545 O O . PHE A 1 68 ? 1.183 2.648 2.083 1.00 92.25 68 PHE A O 1
ATOM 552 N N . LEU A 1 69 ? 3.170 2.834 3.115 1.00 91.31 69 LEU A N 1
ATOM 553 C CA . LEU A 1 69 ? 3.470 4.194 2.689 1.00 91.31 69 LEU A CA 1
ATOM 554 C C . LEU A 1 69 ? 4.826 4.208 2.000 1.00 91.31 69 LEU A C 1
ATOM 556 O O . LEU A 1 69 ? 5.838 3.875 2.615 1.00 91.31 69 LEU A O 1
ATOM 560 N N . LEU A 1 70 ? 4.861 4.632 0.740 1.00 92.31 70 LEU A N 1
ATOM 561 C CA . LEU A 1 70 ? 6.133 4.863 0.069 1.00 92.31 70 LEU A CA 1
ATOM 562 C C . LEU A 1 70 ? 6.731 6.181 0.550 1.00 92.31 70 LEU A C 1
ATOM 564 O O . LEU A 1 70 ? 6.083 7.227 0.511 1.00 92.31 70 LEU A O 1
ATOM 568 N N . ILE A 1 71 ? 7.979 6.118 1.000 1.00 92.50 71 ILE A N 1
ATOM 569 C CA . ILE A 1 71 ? 8.749 7.285 1.411 1.00 92.50 71 ILE A CA 1
ATOM 570 C C . ILE A 1 71 ? 9.994 7.420 0.547 1.00 92.50 71 ILE A C 1
ATOM 572 O O . ILE A 1 71 ? 10.617 6.445 0.119 1.00 92.50 71 ILE A O 1
ATOM 576 N N . TYR A 1 72 ? 10.356 8.665 0.271 1.00 89.94 72 TYR A N 1
ATOM 577 C CA . TYR A 1 72 ? 11.537 8.980 -0.509 1.00 89.94 72 TYR A CA 1
ATOM 578 C C . TYR A 1 72 ? 12.761 9.034 0.407 1.00 89.94 72 TYR A C 1
ATOM 580 O O . TYR A 1 72 ? 12.734 9.674 1.457 1.00 89.94 72 TYR A O 1
ATOM 588 N N . ASN A 1 73 ? 13.851 8.406 -0.030 1.00 87.25 73 ASN A N 1
ATOM 589 C CA . ASN A 1 73 ? 15.160 8.520 0.599 1.00 87.25 73 ASN A CA 1
ATOM 590 C C . ASN A 1 73 ? 16.196 8.905 -0.467 1.00 87.25 73 ASN A C 1
ATOM 592 O O . ASN A 1 73 ? 16.332 8.232 -1.491 1.00 87.25 73 ASN A O 1
ATOM 596 N N . GLU A 1 74 ? 16.953 9.976 -0.221 1.00 84.81 74 GLU A N 1
ATOM 597 C CA . GLU A 1 74 ? 17.970 10.491 -1.147 1.00 84.81 74 GLU A CA 1
ATOM 598 C C . GLU A 1 74 ? 19.052 9.470 -1.492 1.00 84.81 74 GLU A C 1
ATOM 600 O O . GLU A 1 74 ? 19.613 9.503 -2.586 1.00 84.81 74 GLU A O 1
ATOM 605 N N . ARG A 1 75 ? 19.316 8.527 -0.584 1.00 83.12 75 ARG A N 1
ATOM 606 C CA . ARG A 1 75 ? 20.287 7.445 -0.778 1.00 83.12 75 ARG A CA 1
ATOM 607 C C . ARG A 1 75 ? 19.877 6.470 -1.881 1.00 83.12 75 ARG A C 1
ATOM 609 O O . ARG A 1 75 ? 20.729 5.760 -2.402 1.00 83.12 75 ARG A O 1
ATOM 616 N N . LEU A 1 76 ? 18.591 6.440 -2.240 1.00 75.50 76 LEU A N 1
ATOM 617 C CA . LEU A 1 76 ? 18.050 5.604 -3.313 1.00 75.50 76 LEU A CA 1
ATOM 618 C C . LEU A 1 76 ? 18.186 6.250 -4.696 1.00 75.50 76 LEU A C 1
ATOM 620 O O . LEU A 1 76 ? 17.864 5.613 -5.702 1.00 75.50 76 LEU A O 1
ATOM 624 N N . LYS A 1 77 ? 18.694 7.490 -4.781 1.00 72.62 77 LYS A N 1
ATOM 625 C CA . LYS A 1 77 ? 19.147 8.056 -6.052 1.00 72.62 77 LYS A CA 1
ATOM 626 C C . LYS A 1 77 ? 20.215 7.119 -6.615 1.00 72.62 77 LYS A C 1
ATOM 628 O O . LYS A 1 77 ? 21.309 7.010 -6.062 1.00 72.62 77 LYS A O 1
ATOM 633 N N . ARG A 1 78 ? 19.924 6.451 -7.739 1.00 62.31 78 ARG A N 1
ATOM 634 C CA . ARG A 1 78 ? 20.994 5.855 -8.544 1.00 62.31 78 ARG A CA 1
ATOM 635 C C . ARG A 1 78 ? 21.924 6.998 -8.922 1.00 62.31 78 ARG A C 1
ATOM 637 O O . ARG A 1 78 ? 21.524 7.883 -9.676 1.00 62.31 78 ARG A O 1
ATOM 644 N N . SER A 1 79 ? 23.143 6.971 -8.388 1.00 56.47 79 SER A N 1
ATOM 645 C CA . SER A 1 79 ? 24.240 7.727 -8.976 1.00 56.47 79 SER A CA 1
ATOM 646 C C . SER A 1 79 ? 24.227 7.411 -10.474 1.00 56.47 79 SER A C 1
ATOM 648 O O . SER A 1 79 ? 24.171 6.222 -10.821 1.00 56.47 79 SER A O 1
ATOM 650 N N . PRO A 1 80 ? 24.198 8.410 -11.374 1.00 54.28 80 PRO A N 1
ATOM 651 C CA . PRO A 1 80 ? 24.487 8.126 -12.765 1.00 54.28 80 PRO A CA 1
ATOM 652 C C . PRO A 1 80 ? 25.837 7.413 -12.764 1.00 54.28 80 PRO A C 1
ATOM 654 O O . PRO A 1 80 ? 26.808 7.945 -12.230 1.00 54.28 80 PRO A O 1
ATOM 657 N N . HIS A 1 81 ? 25.871 6.178 -13.273 1.00 47.81 81 HIS A N 1
ATOM 658 C CA . HIS A 1 81 ? 27.113 5.471 -13.561 1.00 47.81 81 HIS A CA 1
ATOM 659 C C . HIS A 1 81 ? 28.076 6.488 -14.183 1.00 47.81 81 HIS A C 1
ATOM 661 O O . HIS A 1 81 ? 27.825 6.940 -15.297 1.00 47.81 81 HIS A O 1
ATOM 667 N N . SER A 1 82 ? 29.120 6.899 -13.458 1.00 45.84 82 SER A N 1
ATOM 668 C CA . SER A 1 82 ? 30.211 7.659 -14.058 1.00 45.84 82 SER A CA 1
ATOM 669 C C . SER A 1 82 ? 30.931 6.674 -14.976 1.00 45.84 82 SER A C 1
ATOM 671 O O . SER A 1 82 ? 31.452 5.679 -14.466 1.00 45.84 82 SER A O 1
ATOM 673 N N . PRO A 1 83 ? 30.943 6.866 -16.306 1.00 46.28 83 PRO A N 1
ATOM 674 C CA . PRO A 1 83 ? 31.562 5.905 -17.207 1.00 46.28 83 PRO A CA 1
ATOM 675 C C . PRO A 1 83 ? 33.095 5.998 -17.246 1.00 46.28 83 PRO A C 1
ATOM 677 O O . PRO A 1 83 ? 33.704 5.379 -18.110 1.00 46.28 83 PRO A O 1
ATOM 680 N N . TYR A 1 84 ? 33.748 6.727 -16.336 1.00 50.69 84 TYR A N 1
ATOM 681 C CA . TYR A 1 84 ? 35.193 6.933 -16.411 1.00 50.69 84 TYR A CA 1
ATOM 682 C C . TYR A 1 84 ? 35.872 6.857 -15.049 1.00 50.69 84 TYR A C 1
ATOM 684 O O . TYR A 1 84 ? 35.957 7.853 -14.341 1.00 50.69 84 TYR A O 1
ATOM 692 N N . THR A 1 85 ? 36.426 5.685 -14.751 1.00 50.88 85 THR A N 1
ATOM 693 C CA . THR A 1 85 ? 37.765 5.546 -14.157 1.00 50.88 85 THR A CA 1
ATOM 694 C C . THR A 1 85 ? 38.317 4.166 -14.513 1.00 50.88 85 THR A C 1
ATOM 696 O O . THR A 1 85 ? 38.240 3.194 -13.769 1.00 50.88 85 THR A O 1
ATOM 699 N N . SER A 1 86 ? 38.877 4.079 -15.712 1.00 46.66 86 SER A N 1
ATOM 700 C CA .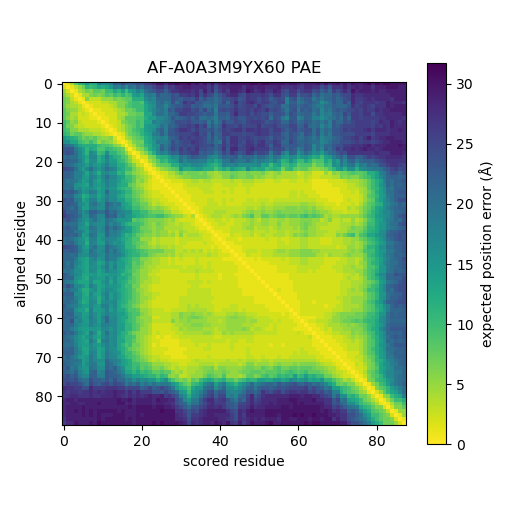 SER A 1 86 ? 39.955 3.147 -16.025 1.00 46.66 86 SER A CA 1
ATOM 701 C C . SER A 1 86 ? 40.969 3.950 -16.816 1.00 46.66 86 SER A C 1
ATOM 703 O O . SER A 1 86 ? 40.820 4.131 -18.017 1.00 46.66 86 SER A O 1
ATOM 705 N N . HIS A 1 87 ? 41.936 4.511 -16.107 1.00 44.94 87 HIS A N 1
ATOM 706 C CA . HIS A 1 87 ? 43.266 4.695 -16.651 1.00 44.94 87 HIS A CA 1
ATOM 707 C C . HIS A 1 87 ? 44.249 4.265 -15.567 1.00 44.94 87 HIS A C 1
ATOM 709 O O . HIS A 1 87 ? 44.096 4.637 -14.403 1.00 44.94 87 HIS A O 1
ATOM 715 N N . GLU A 1 88 ? 45.116 3.373 -16.030 1.00 38.84 88 GLU A N 1
ATOM 716 C CA . GLU A 1 88 ? 46.288 2.720 -15.443 1.00 38.84 88 GLU A CA 1
ATOM 717 C C . GLU A 1 88 ? 47.071 3.508 -14.387 1.00 38.84 88 GLU A C 1
ATOM 719 O O . GLU A 1 88 ? 47.222 4.744 -14.529 1.00 38.84 88 GLU A O 1
#